Protein AF-A0A4S2FD49-F1 (afdb_monomer_lite)

Structure (mmCIF, N/CA/C/O backbone):
data_AF-A0A4S2FD49-F1
#
_entry.id   AF-A0A4S2FD49-F1
#
loop_
_atom_site.group_PDB
_atom_site.id
_atom_site.type_symbol
_atom_site.label_atom_id
_atom_site.label_alt_id
_atom_site.label_comp_id
_atom_site.label_asym_id
_atom_site.label_entity_id
_atom_site.label_seq_id
_atom_site.pdbx_PDB_ins_code
_atom_site.Cartn_x
_atom_site.Cartn_y
_atom_site.Cartn_z
_atom_site.occupancy
_atom_site.B_iso_or_equiv
_atom_site.auth_seq_id
_atom_site.auth_comp_id
_atom_site.auth_asym_id
_atom_site.auth_atom_id
_atom_site.pdbx_PDB_model_num
ATOM 1 N N . ASN A 1 1 ? 69.455 -29.981 0.722 1.00 39.72 1 ASN A N 1
ATOM 2 C CA . ASN A 1 1 ? 68.391 -29.057 1.172 1.00 39.72 1 ASN A CA 1
ATOM 3 C C . ASN A 1 1 ? 67.371 -28.864 0.065 1.00 39.72 1 ASN A C 1
ATOM 5 O O . ASN A 1 1 ? 67.581 -28.065 -0.841 1.00 39.72 1 ASN A O 1
ATOM 9 N N . GLN A 1 2 ? 66.331 -29.701 0.103 1.00 44.06 2 GLN A N 1
ATOM 10 C CA . GLN A 1 2 ? 65.172 -29.697 -0.789 1.00 44.06 2 GLN A CA 1
ATOM 11 C C . GLN A 1 2 ? 64.421 -28.364 -0.674 1.00 44.06 2 GLN A C 1
ATOM 13 O O . GLN A 1 2 ? 64.159 -27.889 0.426 1.00 44.06 2 GLN A O 1
ATOM 18 N N . ARG A 1 3 ? 64.076 -27.755 -1.811 1.00 47.28 3 ARG A N 1
ATOM 19 C CA . ARG A 1 3 ? 63.088 -26.674 -1.866 1.00 47.28 3 ARG A CA 1
ATOM 20 C C . ARG A 1 3 ? 61.707 -27.323 -1.845 1.00 47.28 3 ARG A C 1
ATOM 22 O O . ARG A 1 3 ? 61.196 -27.704 -2.895 1.00 47.28 3 ARG A O 1
ATOM 29 N N . GLU A 1 4 ? 61.135 -27.480 -0.660 1.00 47.88 4 GLU A N 1
ATOM 30 C CA . GLU A 1 4 ? 59.713 -27.783 -0.506 1.00 47.88 4 GLU A CA 1
ATOM 31 C C . GLU A 1 4 ? 58.909 -26.605 -1.075 1.00 47.88 4 GLU A C 1
ATOM 33 O O . GLU A 1 4 ? 58.871 -25.512 -0.511 1.00 47.88 4 GLU A O 1
ATOM 38 N N . LYS A 1 5 ? 58.307 -26.794 -2.253 1.00 42.88 5 LYS A N 1
ATOM 39 C CA . LYS A 1 5 ? 57.216 -25.935 -2.716 1.00 42.88 5 LYS A CA 1
ATOM 40 C C . LYS A 1 5 ? 55.972 -26.351 -1.940 1.00 42.88 5 LYS A C 1
ATOM 42 O O . LYS A 1 5 ? 55.292 -27.295 -2.328 1.00 42.88 5 LYS A O 1
ATOM 47 N N . SER A 1 6 ? 55.675 -25.643 -0.862 1.00 43.91 6 SER A N 1
ATOM 48 C CA . SER A 1 6 ? 54.397 -25.768 -0.168 1.00 43.91 6 SER A CA 1
ATOM 49 C C . SER A 1 6 ? 53.298 -25.177 -1.054 1.00 43.91 6 SER A C 1
ATOM 51 O O . SER A 1 6 ? 53.147 -23.961 -1.141 1.00 43.91 6 SER A O 1
ATOM 53 N N . THR A 1 7 ? 52.544 -26.018 -1.761 1.00 51.78 7 THR A N 1
ATOM 54 C CA . THR A 1 7 ? 51.290 -25.602 -2.401 1.00 51.78 7 THR A CA 1
ATOM 55 C C . THR A 1 7 ? 50.210 -25.556 -1.328 1.00 51.78 7 THR A C 1
ATOM 57 O O . THR A 1 7 ? 49.577 -26.567 -1.028 1.00 51.78 7 THR A O 1
ATOM 60 N N . SER A 1 8 ? 50.020 -24.392 -0.710 1.00 45.88 8 SER A N 1
ATOM 61 C CA . SER A 1 8 ? 48.873 -24.146 0.159 1.00 45.88 8 SER A CA 1
ATOM 62 C C . SER A 1 8 ? 47.606 -24.099 -0.700 1.00 45.88 8 SER A C 1
ATOM 64 O O . SER A 1 8 ? 47.342 -23.096 -1.364 1.00 45.88 8 SER A O 1
ATOM 66 N N . ILE A 1 9 ? 46.828 -25.180 -0.721 1.00 47.34 9 ILE A N 1
ATOM 67 C CA . ILE A 1 9 ? 45.452 -25.135 -1.221 1.00 47.34 9 ILE A CA 1
ATOM 68 C C . ILE A 1 9 ? 44.640 -24.398 -0.157 1.00 47.34 9 ILE A C 1
ATOM 70 O O . ILE A 1 9 ? 44.323 -24.948 0.895 1.00 47.34 9 ILE A O 1
ATOM 74 N N . SER A 1 10 ? 44.381 -23.117 -0.412 1.00 41.22 10 SER A N 1
ATOM 75 C CA . SER A 1 10 ? 43.443 -22.327 0.377 1.00 41.22 10 SER A CA 1
ATOM 76 C C . SER A 1 10 ? 42.030 -22.829 0.089 1.00 41.22 10 SER A C 1
ATOM 78 O O . SER A 1 10 ? 41.581 -22.806 -1.053 1.00 41.22 10 SER A O 1
ATOM 80 N N . THR A 1 11 ? 41.329 -23.286 1.122 1.00 50.34 11 THR A N 1
ATOM 81 C CA . THR A 1 11 ? 39.894 -23.610 1.087 1.00 50.34 11 THR A CA 1
ATOM 82 C C . THR A 1 11 ? 39.011 -22.376 1.275 1.00 50.34 11 THR A C 1
ATOM 84 O O . THR A 1 11 ? 37.796 -22.511 1.413 1.00 50.34 11 THR A O 1
ATOM 87 N N . GLN A 1 12 ? 39.583 -21.166 1.281 1.00 45.22 12 GLN A N 1
ATOM 88 C CA . GLN A 1 12 ? 38.773 -19.969 1.102 1.00 45.22 12 GLN A CA 1
ATOM 89 C C . GLN A 1 12 ? 38.274 -19.999 -0.340 1.00 45.22 12 GLN A C 1
ATOM 91 O O . GLN A 1 12 ? 39.044 -19.779 -1.270 1.00 45.22 12 GLN A O 1
ATOM 96 N N . MET A 1 13 ? 37.003 -20.377 -0.513 1.00 49.72 13 MET A N 1
ATOM 97 C CA . MET A 1 13 ? 36.302 -20.294 -1.788 1.00 49.72 13 MET A CA 1
ATOM 98 C C . MET A 1 13 ? 36.282 -18.831 -2.226 1.00 49.72 13 MET A C 1
ATOM 100 O O . MET A 1 13 ? 35.348 -18.093 -1.918 1.00 49.72 13 MET A O 1
ATOM 104 N N . ASP A 1 14 ? 37.328 -18.414 -2.936 1.00 52.47 14 ASP A N 1
ATOM 105 C CA . ASP A 1 14 ? 37.268 -17.242 -3.789 1.00 52.47 14 ASP A CA 1
ATOM 106 C C . ASP A 1 14 ? 36.048 -17.437 -4.682 1.00 52.47 14 ASP A C 1
ATOM 108 O O . ASP A 1 14 ? 35.930 -18.445 -5.385 1.00 52.47 14 ASP A O 1
ATOM 112 N N . SER A 1 15 ? 35.088 -16.517 -4.570 1.00 55.47 15 SER A N 1
ATOM 113 C CA . SER A 1 15 ? 33.853 -16.560 -5.341 1.00 55.47 15 SER A CA 1
ATOM 114 C C . SER A 1 15 ? 34.216 -16.786 -6.806 1.00 55.47 15 SER A C 1
ATOM 116 O O . SER A 1 15 ? 34.809 -15.906 -7.434 1.00 55.47 15 SER A O 1
ATOM 118 N N . LEU A 1 16 ? 33.864 -17.962 -7.348 1.00 60.50 16 LEU A N 1
ATOM 119 C CA . LEU A 1 16 ? 34.121 -18.338 -8.747 1.00 60.50 16 LEU A CA 1
ATOM 120 C C . LEU A 1 16 ? 33.587 -17.288 -9.737 1.00 60.50 16 LEU A C 1
ATOM 122 O O . LEU A 1 16 ? 34.007 -17.250 -10.891 1.00 60.50 16 LEU A O 1
ATOM 126 N N . ILE A 1 17 ? 32.703 -16.403 -9.271 1.00 61.66 17 ILE A N 1
ATOM 127 C CA . ILE A 1 17 ? 32.289 -15.189 -9.960 1.00 61.66 17 ILE A CA 1
ATOM 128 C C . ILE A 1 17 ? 32.637 -13.980 -9.072 1.00 61.66 17 ILE A C 1
ATOM 130 O O . ILE A 1 17 ? 31.950 -13.722 -8.078 1.00 61.66 17 ILE A O 1
ATOM 134 N N . PRO A 1 18 ? 33.687 -13.206 -9.393 1.00 64.94 18 PRO A N 1
ATOM 135 C CA . PRO A 1 18 ? 33.986 -11.972 -8.678 1.00 64.94 18 PRO A CA 1
ATOM 136 C C . PRO A 1 18 ? 32.877 -10.940 -8.909 1.00 64.94 18 PRO A C 1
ATOM 138 O O . PRO A 1 18 ? 32.439 -10.748 -10.046 1.00 64.94 18 PRO A O 1
ATOM 141 N N . ALA A 1 19 ? 32.495 -10.185 -7.875 1.00 62.25 19 ALA A N 1
ATOM 142 C CA . ALA A 1 19 ? 31.542 -9.074 -8.008 1.00 62.25 19 ALA A CA 1
ATOM 143 C C . ALA A 1 19 ? 31.966 -8.058 -9.092 1.00 62.25 19 ALA A C 1
ATOM 145 O O . ALA A 1 19 ? 31.129 -7.496 -9.795 1.00 62.25 19 ALA A O 1
ATOM 146 N N . SER A 1 20 ? 33.277 -7.897 -9.308 1.00 62.12 20 SER A N 1
ATOM 147 C CA . SER A 1 20 ? 33.844 -7.054 -10.368 1.00 62.12 20 SER A CA 1
ATOM 148 C C . SER A 1 20 ? 33.538 -7.534 -11.792 1.00 62.12 20 SER A C 1
ATOM 150 O O . SER A 1 20 ? 33.609 -6.737 -12.723 1.00 62.12 20 SER A O 1
ATOM 152 N N . LYS A 1 21 ? 33.201 -8.815 -11.993 1.00 62.12 21 LYS A N 1
ATOM 153 C CA . LYS A 1 21 ? 32.755 -9.346 -13.293 1.00 62.12 21 LYS A CA 1
ATOM 154 C C . LYS A 1 21 ? 31.255 -9.180 -13.483 1.00 62.12 21 LYS A C 1
ATOM 156 O O . LYS A 1 21 ? 30.834 -8.905 -14.598 1.00 62.12 21 LYS A O 1
ATOM 161 N N . ILE A 1 22 ? 30.487 -9.246 -12.395 1.00 61.59 22 ILE A N 1
ATOM 162 C CA . ILE A 1 22 ? 29.042 -8.977 -12.382 1.00 61.59 22 ILE A CA 1
ATOM 163 C C . ILE A 1 22 ? 28.767 -7.495 -12.683 1.00 61.59 22 ILE A C 1
ATOM 165 O O . ILE A 1 22 ? 27.878 -7.180 -13.464 1.00 61.59 22 ILE A O 1
ATOM 169 N N . SER A 1 23 ? 29.580 -6.584 -12.140 1.00 62.28 23 SER A N 1
ATOM 170 C CA . SER A 1 23 ? 29.413 -5.132 -12.318 1.00 62.28 23 SER A CA 1
ATOM 171 C C . SER A 1 23 ? 29.614 -4.625 -13.754 1.00 62.28 23 SER A C 1
ATOM 173 O O . SER A 1 23 ? 29.219 -3.499 -14.044 1.00 62.28 23 SER A O 1
ATOM 175 N N . ASN A 1 24 ? 30.239 -5.412 -14.634 1.00 64.12 24 ASN A N 1
ATOM 176 C CA . ASN A 1 24 ? 30.470 -5.049 -16.038 1.00 64.12 24 ASN A CA 1
ATOM 177 C C . ASN A 1 24 ? 29.417 -5.644 -16.990 1.00 64.12 24 ASN A C 1
ATOM 179 O O . ASN A 1 24 ? 29.551 -5.506 -18.205 1.00 64.12 24 ASN A O 1
ATOM 183 N N . LEU A 1 25 ? 28.412 -6.350 -16.466 1.00 66.69 25 LEU A N 1
ATOM 184 C CA . LEU A 1 25 ? 27.377 -6.975 -17.279 1.00 66.69 25 LEU A CA 1
ATOM 185 C C . LEU A 1 25 ? 26.311 -5.958 -17.699 1.00 66.69 25 LEU A C 1
ATOM 187 O O . LEU A 1 25 ? 25.909 -5.090 -16.925 1.00 66.69 25 LEU A O 1
ATOM 191 N N . THR A 1 26 ? 25.837 -6.086 -18.935 1.00 61.97 26 THR A N 1
ATOM 192 C CA . THR A 1 26 ? 24.727 -5.288 -19.460 1.00 61.97 26 THR A CA 1
ATOM 193 C C . THR A 1 26 ? 23.409 -5.677 -18.788 1.00 61.97 26 THR A C 1
ATOM 195 O O . THR A 1 26 ? 23.227 -6.808 -18.330 1.00 61.97 26 THR A O 1
ATOM 198 N N . GLN A 1 27 ? 22.466 -4.731 -18.718 1.00 57.81 27 GLN A N 1
ATOM 199 C CA . GLN A 1 27 ? 21.118 -5.007 -18.222 1.00 57.81 27 GLN A CA 1
ATOM 200 C C . GLN A 1 27 ? 20.504 -6.167 -19.014 1.00 57.81 27 GLN A C 1
ATOM 202 O O . GLN A 1 27 ? 20.519 -6.154 -20.241 1.00 57.81 27 GLN A O 1
ATOM 207 N N . GLY A 1 28 ? 19.974 -7.160 -18.300 1.00 65.44 28 GLY A N 1
ATOM 208 C CA . GLY A 1 28 ? 19.446 -8.388 -18.892 1.00 65.44 28 GLY A CA 1
ATOM 209 C C . GLY A 1 28 ? 20.385 -9.585 -18.759 1.00 65.44 28 GLY A C 1
ATOM 210 O O . GLY A 1 28 ? 19.928 -10.704 -18.899 1.00 65.44 28 GLY A O 1
ATOM 211 N N . MET A 1 29 ? 21.657 -9.423 -18.408 1.00 70.06 29 MET A N 1
ATOM 212 C CA . MET A 1 29 ? 22.541 -10.577 -18.207 1.00 70.06 29 MET A CA 1
ATOM 213 C C . MET A 1 29 ? 22.318 -11.229 -16.835 1.00 70.06 29 MET A C 1
ATOM 215 O O . MET A 1 29 ? 22.400 -10.568 -15.799 1.00 70.06 29 MET A O 1
ATOM 219 N N . PHE A 1 30 ? 22.079 -12.540 -16.822 1.00 70.75 30 PHE A N 1
ATOM 220 C CA . PHE A 1 30 ? 21.939 -13.361 -15.624 1.00 70.75 30 PHE A CA 1
ATOM 221 C C . PHE A 1 30 ? 23.133 -14.307 -15.489 1.00 70.75 30 PHE A C 1
ATOM 223 O O . PHE A 1 30 ? 23.517 -15.007 -16.430 1.00 70.75 30 PHE A O 1
ATOM 230 N N . VAL A 1 31 ? 23.722 -14.324 -14.295 1.00 70.56 31 VAL A N 1
ATOM 231 C CA . VAL A 1 31 ? 24.817 -15.225 -13.938 1.00 70.56 31 VAL A CA 1
ATOM 232 C C . VAL A 1 31 ? 24.506 -15.919 -12.624 1.00 70.56 31 VAL A C 1
ATOM 234 O O . VAL A 1 31 ? 24.065 -15.285 -11.668 1.00 70.56 31 VAL A O 1
ATOM 237 N N . GLY A 1 32 ? 24.733 -17.227 -12.567 1.00 70.56 32 GLY A N 1
ATOM 238 C CA . GLY A 1 32 ? 24.427 -18.021 -11.383 1.00 70.56 32 GLY A CA 1
ATOM 239 C C . GLY A 1 32 ? 25.197 -19.330 -11.358 1.00 70.56 32 GLY A C 1
ATOM 240 O O . GLY A 1 32 ? 25.667 -19.799 -12.395 1.00 70.56 32 GLY A O 1
ATOM 241 N N . ALA A 1 33 ? 25.324 -19.904 -10.164 1.00 74.25 33 ALA A N 1
ATOM 242 C CA . ALA A 1 33 ? 25.894 -21.227 -9.964 1.00 74.25 33 ALA A CA 1
ATOM 243 C C . ALA A 1 33 ? 24.844 -22.167 -9.360 1.00 74.25 33 ALA A C 1
ATOM 245 O O . ALA A 1 33 ? 24.141 -21.775 -8.428 1.00 74.25 33 ALA A O 1
ATOM 246 N N . VAL A 1 34 ? 24.735 -23.390 -9.879 1.00 67.62 34 VAL A N 1
ATOM 247 C CA . VAL A 1 34 ? 23.779 -24.403 -9.402 1.00 67.62 34 VAL A CA 1
ATOM 248 C C . VAL A 1 34 ? 24.543 -25.590 -8.815 1.00 67.62 34 VAL A C 1
ATOM 250 O O . VAL A 1 34 ? 25.553 -26.029 -9.368 1.00 67.62 34 VAL A O 1
ATOM 253 N N . ALA A 1 35 ? 24.073 -26.091 -7.672 1.00 71.12 35 ALA A N 1
ATOM 254 C CA . ALA A 1 35 ? 24.578 -27.318 -7.065 1.00 71.12 35 ALA A CA 1
ATOM 255 C C . ALA A 1 35 ? 23.875 -28.534 -7.683 1.00 71.12 35 ALA A C 1
ATOM 257 O O . ALA A 1 35 ? 22.672 -28.495 -7.929 1.00 71.12 35 ALA A O 1
ATOM 258 N N . ASP A 1 36 ? 24.634 -29.594 -7.943 1.00 71.94 36 ASP A N 1
ATOM 259 C CA . ASP A 1 36 ? 24.134 -30.851 -8.490 1.00 71.94 36 ASP A CA 1
ATOM 260 C C . ASP A 1 36 ? 23.887 -31.891 -7.387 1.00 71.94 36 ASP A C 1
ATOM 262 O O . ASP A 1 36 ? 24.332 -31.738 -6.246 1.00 71.94 36 ASP A O 1
ATOM 266 N N . ASN A 1 37 ? 23.164 -32.955 -7.738 1.00 75.69 37 ASN A N 1
ATOM 267 C CA . ASN A 1 37 ? 22.918 -34.095 -6.858 1.00 75.69 37 ASN A CA 1
ATOM 268 C C . ASN A 1 37 ? 23.953 -35.201 -7.126 1.00 75.69 37 ASN A C 1
ATOM 270 O O . ASN A 1 37 ? 24.559 -35.254 -8.196 1.00 75.69 37 ASN A O 1
ATOM 274 N N . PHE A 1 38 ? 24.158 -36.114 -6.168 1.00 69.38 38 PHE A N 1
ATOM 275 C CA . PHE A 1 38 ? 25.156 -37.190 -6.296 1.00 69.38 38 PHE A CA 1
ATOM 276 C C . PHE A 1 38 ? 24.927 -38.099 -7.513 1.00 69.38 38 PHE A C 1
ATOM 278 O O . PHE A 1 38 ? 25.905 -38.520 -8.134 1.00 69.38 38 PHE A O 1
ATOM 285 N N . ASP A 1 39 ? 23.663 -38.349 -7.856 1.00 75.50 39 ASP A N 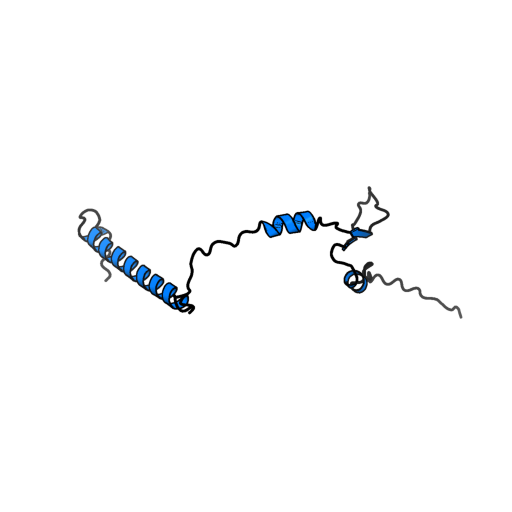1
ATOM 286 C CA . ASP A 1 39 ? 23.260 -39.239 -8.950 1.00 75.50 39 ASP A CA 1
ATOM 287 C C . ASP A 1 39 ? 23.179 -38.526 -10.312 1.00 75.50 39 ASP A C 1
ATOM 289 O O . ASP A 1 39 ? 23.227 -39.170 -11.357 1.00 75.50 39 ASP A O 1
ATOM 293 N N . GLU A 1 40 ? 23.113 -37.192 -10.316 1.00 71.69 40 GLU A N 1
ATOM 294 C CA . GLU A 1 40 ? 22.947 -36.369 -11.518 1.00 71.69 40 GLU A CA 1
ATOM 295 C C . GLU A 1 40 ? 23.956 -35.222 -11.504 1.00 71.69 40 GLU A C 1
ATOM 297 O O . GLU A 1 40 ? 23.644 -34.094 -11.122 1.00 71.69 40 GLU A O 1
ATOM 302 N N . ARG A 1 41 ? 25.197 -35.521 -11.904 1.00 67.75 41 ARG A N 1
ATOM 303 C CA . ARG A 1 41 ? 26.266 -34.519 -11.968 1.00 67.75 41 ARG A CA 1
ATOM 304 C C . ARG A 1 41 ? 26.104 -33.607 -13.176 1.00 67.75 41 ARG A C 1
ATOM 306 O O . ARG A 1 41 ? 26.003 -34.076 -14.307 1.00 67.75 41 ARG A O 1
ATOM 313 N N . ILE A 1 42 ? 26.169 -32.300 -12.933 1.00 74.81 42 ILE A N 1
ATOM 314 C CA . ILE A 1 42 ? 26.129 -31.276 -13.981 1.00 74.81 42 ILE A CA 1
ATOM 315 C C . ILE A 1 42 ? 27.555 -30.775 -14.212 1.00 74.81 42 ILE A C 1
ATOM 317 O O . ILE A 1 42 ? 28.173 -30.201 -13.314 1.00 74.81 42 ILE A O 1
ATOM 321 N N . GLU A 1 43 ? 28.079 -30.970 -15.425 1.00 67.31 43 GLU A N 1
ATOM 322 C CA . GLU A 1 43 ? 29.441 -30.545 -15.785 1.00 67.31 43 GLU A CA 1
ATOM 323 C C . GLU A 1 43 ? 29.597 -29.016 -15.778 1.00 67.31 43 GLU A C 1
ATOM 325 O O . GLU A 1 43 ? 30.604 -28.488 -15.306 1.00 67.31 43 GLU A O 1
ATOM 330 N N . GLN A 1 44 ? 28.585 -28.287 -16.256 1.00 68.12 44 GLN A N 1
ATOM 331 C CA . GLN A 1 44 ? 28.572 -26.825 -16.282 1.00 68.12 44 GLN A CA 1
ATOM 332 C C . GLN A 1 44 ? 27.702 -26.271 -15.155 1.00 68.12 44 GLN A C 1
ATOM 334 O O . GLN A 1 44 ? 26.512 -26.025 -15.320 1.00 68.12 44 GLN A O 1
ATOM 339 N N . LYS A 1 45 ? 28.317 -26.055 -13.988 1.00 69.19 45 LYS A N 1
ATOM 340 C CA . LYS A 1 45 ? 27.627 -25.498 -12.812 1.00 69.19 45 LYS A CA 1
ATOM 341 C C . LYS A 1 45 ? 27.388 -23.995 -12.886 1.00 69.19 45 LYS A C 1
ATOM 343 O O .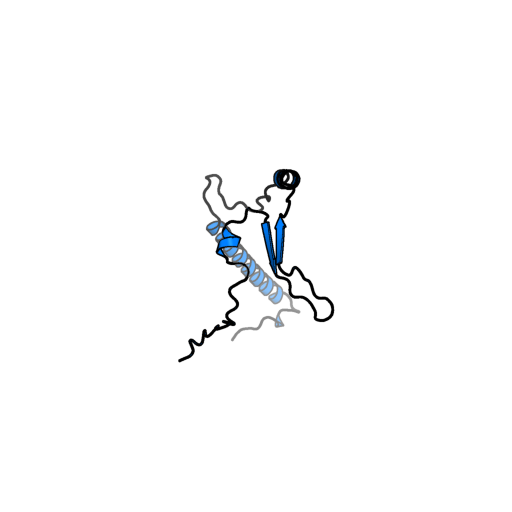 LYS A 1 45 ? 26.662 -23.478 -12.048 1.00 69.19 45 LYS A O 1
ATOM 348 N N . ILE A 1 46 ? 28.013 -23.299 -13.836 1.00 70.62 46 ILE A N 1
ATOM 349 C CA . ILE A 1 46 ? 27.940 -21.843 -13.993 1.00 70.62 46 ILE A CA 1
ATOM 350 C C . ILE A 1 46 ? 27.156 -21.522 -15.261 1.00 70.62 46 ILE A C 1
ATOM 352 O O . ILE A 1 46 ? 27.515 -21.985 -16.342 1.00 70.62 46 ILE A O 1
ATOM 356 N N . PHE A 1 47 ? 26.136 -20.679 -15.127 1.00 71.06 47 PHE A N 1
ATOM 357 C CA . PHE A 1 47 ? 25.339 -20.185 -16.245 1.00 71.06 47 PH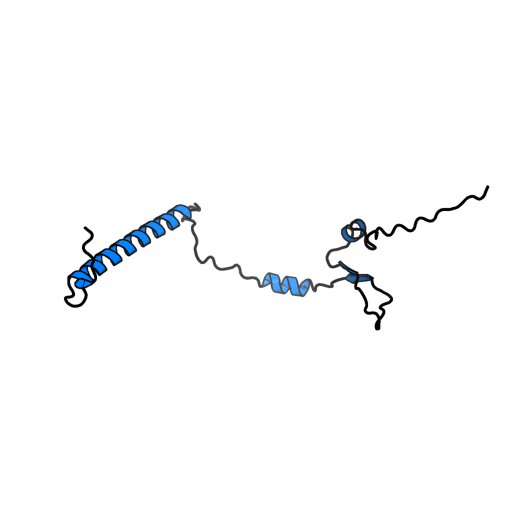E A CA 1
ATOM 358 C C . PHE A 1 47 ? 25.645 -18.713 -16.507 1.00 71.06 47 PHE A C 1
ATOM 360 O O . PHE A 1 47 ? 25.794 -17.921 -15.576 1.00 71.06 47 PHE A O 1
ATOM 367 N N . HIS A 1 48 ? 25.726 -18.367 -17.788 1.00 74.06 48 HIS A N 1
ATOM 368 C CA . HIS A 1 48 ? 25.833 -17.006 -18.297 1.00 74.06 48 HIS A CA 1
ATOM 369 C C . HIS A 1 48 ? 24.815 -16.868 -19.423 1.00 74.06 48 HIS A C 1
ATOM 371 O O . HIS A 1 48 ? 25.017 -17.411 -20.510 1.00 74.06 48 HIS A O 1
ATOM 377 N N . CYS A 1 49 ? 23.694 -16.213 -19.145 1.00 65.75 49 CYS A N 1
ATOM 378 C CA . CYS A 1 49 ? 22.613 -16.062 -20.108 1.00 65.75 49 CYS A CA 1
ATOM 379 C C . CYS A 1 49 ? 22.152 -14.611 -20.218 1.00 65.75 49 CYS A C 1
ATOM 381 O O . CYS A 1 49 ? 22.284 -13.819 -19.288 1.00 65.75 49 CYS A O 1
ATOM 383 N N . GLU A 1 50 ? 21.612 -14.277 -21.383 1.00 72.62 50 GLU A N 1
ATOM 384 C CA . GLU A 1 50 ? 20.974 -12.998 -21.656 1.00 72.62 50 GLU A CA 1
ATOM 385 C C . GLU A 1 50 ? 19.455 -13.171 -21.554 1.00 72.62 50 GLU A C 1
ATOM 387 O O . GLU A 1 50 ? 18.846 -13.995 -22.239 1.00 72.62 50 GLU A O 1
ATOM 392 N N . ILE A 1 51 ? 18.835 -12.394 -20.678 1.00 74.06 51 ILE A N 1
ATOM 393 C CA . ILE A 1 51 ? 17.392 -12.236 -20.578 1.00 74.06 51 ILE A CA 1
ATOM 394 C C . ILE A 1 51 ? 16.975 -11.296 -21.706 1.00 74.06 51 ILE A C 1
ATOM 396 O O . ILE A 1 51 ? 17.067 -10.072 -21.597 1.00 74.06 51 ILE A O 1
ATOM 400 N N . VAL A 1 52 ? 16.483 -11.886 -22.792 1.00 72.19 52 VAL A N 1
ATOM 401 C CA . VAL A 1 52 ? 15.898 -11.141 -23.906 1.00 72.19 52 VAL A CA 1
ATOM 402 C C . VAL A 1 52 ? 14.507 -10.662 -23.494 1.00 72.19 52 VAL A C 1
ATOM 404 O O . VAL A 1 52 ? 13.520 -11.394 -23.573 1.00 72.19 52 VAL A O 1
ATOM 407 N N . VAL A 1 53 ? 14.426 -9.420 -23.022 1.00 68.69 53 VAL A N 1
ATOM 408 C CA . VAL A 1 53 ? 13.147 -8.750 -22.769 1.00 68.69 53 VAL A CA 1
ATOM 409 C C . VAL A 1 53 ? 12.656 -8.132 -24.077 1.00 68.69 53 VAL A C 1
ATOM 411 O O . VAL A 1 53 ? 13.346 -7.315 -24.685 1.00 68.69 53 VAL A O 1
ATOM 414 N N . ASP A 1 54 ? 11.449 -8.500 -24.517 1.00 77.81 54 ASP A N 1
ATOM 415 C CA . ASP A 1 54 ? 10.796 -7.853 -25.661 1.00 77.81 54 ASP A CA 1
ATOM 416 C C . ASP A 1 54 ? 10.416 -6.412 -25.288 1.00 77.81 54 ASP A C 1
ATOM 418 O O . ASP A 1 54 ? 9.339 -6.129 -24.752 1.00 77.81 54 ASP A O 1
ATOM 422 N N . ASN A 1 55 ? 11.333 -5.491 -25.578 1.00 76.31 55 ASN A N 1
ATOM 423 C CA . ASN A 1 55 ? 11.165 -4.067 -25.318 1.00 76.31 55 ASN A CA 1
ATOM 424 C C . ASN A 1 55 ? 9.937 -3.483 -26.031 1.00 76.31 55 ASN A C 1
ATOM 426 O O . ASN A 1 55 ? 9.321 -2.558 -25.509 1.00 76.31 55 ASN A O 1
ATOM 430 N N . GLU A 1 56 ? 9.537 -4.012 -27.190 1.00 81.31 56 GLU A N 1
ATOM 431 C CA . GLU A 1 56 ? 8.357 -3.532 -27.917 1.00 81.31 56 GLU A CA 1
ATOM 432 C C . GLU A 1 56 ? 7.057 -3.987 -27.249 1.00 81.31 56 GLU A C 1
ATOM 434 O O . GLU A 1 56 ? 6.056 -3.264 -27.263 1.00 81.31 56 GLU A O 1
ATOM 439 N N . LYS A 1 57 ? 7.050 -5.172 -26.632 1.00 81.00 57 LYS A N 1
ATOM 440 C CA . LYS A 1 57 ? 5.940 -5.626 -25.787 1.00 81.00 57 LYS A CA 1
ATOM 441 C C . LYS A 1 57 ? 5.848 -4.800 -24.503 1.00 81.00 57 LYS A C 1
ATOM 443 O O . LYS A 1 57 ? 4.762 -4.314 -24.193 1.00 81.00 57 LYS A O 1
ATOM 448 N N . VAL A 1 58 ? 6.971 -4.559 -23.822 1.00 79.19 58 VAL A N 1
ATOM 449 C CA . VAL A 1 58 ? 7.013 -3.759 -22.582 1.00 79.19 58 VAL A CA 1
ATOM 450 C C . VAL A 1 58 ? 6.610 -2.305 -22.835 1.00 79.19 58 VAL A C 1
ATOM 452 O O . VAL A 1 58 ? 5.825 -1.745 -22.073 1.00 79.19 58 VAL A O 1
ATOM 455 N N . LYS A 1 59 ? 7.062 -1.688 -23.935 1.00 83.31 59 LYS A N 1
ATOM 456 C CA . LYS A 1 59 ? 6.620 -0.340 -24.333 1.00 83.31 59 LYS A CA 1
ATOM 457 C C . LYS A 1 59 ? 5.119 -0.283 -24.605 1.00 83.31 59 LYS A C 1
ATOM 459 O O . LYS A 1 59 ? 4.463 0.647 -24.148 1.00 83.31 59 LYS A O 1
ATOM 464 N N . ARG A 1 60 ? 4.563 -1.266 -25.328 1.00 84.75 60 ARG A N 1
ATOM 465 C CA . ARG A 1 60 ? 3.115 -1.348 -25.594 1.00 84.75 60 ARG A CA 1
ATOM 466 C C . ARG A 1 60 ? 2.298 -1.528 -24.317 1.00 84.75 60 ARG A C 1
ATOM 468 O O . ARG A 1 60 ? 1.212 -0.967 -24.224 1.00 84.75 60 ARG A O 1
ATOM 475 N N . GLU A 1 61 ? 2.804 -2.296 -23.359 1.00 84.19 61 GLU A N 1
ATOM 476 C CA . GLU A 1 61 ? 2.190 -2.476 -22.042 1.00 84.19 61 GLU A CA 1
ATOM 477 C C . GLU A 1 61 ? 2.241 -1.179 -21.224 1.00 84.19 61 GLU A C 1
ATOM 479 O O . GLU A 1 61 ? 1.206 -0.686 -20.784 1.00 84.19 61 GLU A O 1
ATOM 484 N N . THR A 1 62 ? 3.420 -0.561 -21.136 1.00 81.81 62 THR A N 1
ATOM 485 C CA . THR A 1 62 ? 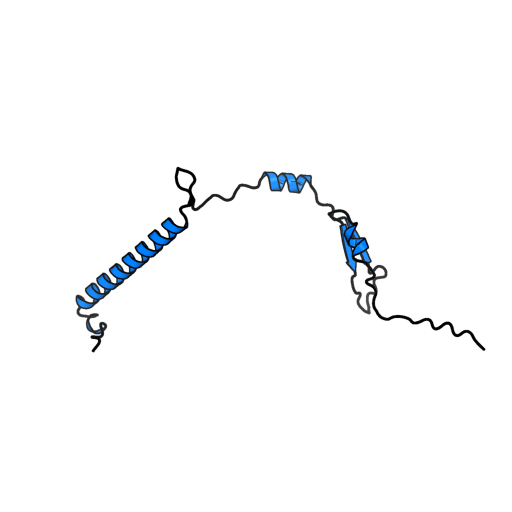3.648 0.676 -20.374 1.00 81.81 62 THR A CA 1
ATOM 486 C C . THR A 1 62 ? 2.864 1.855 -20.954 1.00 81.81 62 THR A C 1
ATOM 488 O O . THR A 1 62 ? 2.321 2.668 -20.213 1.00 81.81 62 THR A O 1
ATOM 491 N N . ALA A 1 63 ? 2.726 1.936 -22.282 1.00 84.44 63 ALA A N 1
ATOM 492 C CA . ALA A 1 63 ? 1.918 2.956 -22.952 1.00 84.44 63 ALA A CA 1
ATOM 493 C C . ALA A 1 63 ? 0.414 2.840 -22.643 1.00 84.44 63 ALA A C 1
ATOM 495 O O . ALA A 1 63 ? -0.325 3.805 -22.821 1.00 84.44 63 ALA A O 1
ATOM 496 N N . ARG A 1 64 ? -0.047 1.666 -22.193 1.00 85.75 64 ARG A N 1
ATOM 497 C CA . ARG A 1 64 ? -1.434 1.429 -21.768 1.00 85.75 64 ARG A CA 1
ATOM 498 C C . ARG A 1 64 ? -1.647 1.673 -20.277 1.00 85.75 64 ARG A C 1
ATOM 500 O O . ARG A 1 64 ? -2.771 1.509 -19.809 1.00 85.75 64 ARG A O 1
ATOM 507 N N . TYR A 1 65 ? -0.611 2.044 -19.525 1.00 84.25 65 TYR A N 1
ATOM 508 C CA . TYR A 1 65 ? -0.775 2.371 -18.117 1.00 84.25 65 TYR A CA 1
ATOM 509 C C . TYR A 1 65 ? -1.624 3.626 -17.966 1.00 84.25 65 TYR A C 1
ATOM 511 O O . TYR A 1 65 ? -1.283 4.712 -18.436 1.00 84.25 65 TYR A O 1
ATOM 519 N N . VAL A 1 66 ? -2.750 3.458 -17.285 1.00 83.38 66 VAL A N 1
ATOM 520 C CA . VAL A 1 66 ? -3.619 4.557 -16.888 1.00 83.38 66 VAL A CA 1
ATOM 521 C C . VAL A 1 66 ? -3.153 5.019 -15.515 1.00 83.38 66 VAL A C 1
ATOM 523 O O . VAL A 1 66 ? -2.885 4.198 -14.636 1.00 83.38 66 VAL A O 1
ATOM 526 N N . LYS A 1 67 ? -3.031 6.336 -15.329 1.00 78.50 67 LYS A N 1
ATOM 527 C CA . LYS A 1 67 ? -2.761 6.891 -14.001 1.00 78.50 67 LYS A CA 1
ATOM 528 C C . LYS A 1 67 ? -3.866 6.439 -13.050 1.00 78.50 67 LYS A C 1
ATOM 530 O O . LYS A 1 67 ? -5.042 6.486 -13.412 1.00 78.50 67 LYS A O 1
ATOM 535 N N . LEU A 1 68 ? -3.478 6.017 -11.849 1.00 76.94 68 LEU A N 1
ATOM 536 C CA . LEU A 1 68 ? -4.441 5.731 -10.792 1.00 76.94 68 LEU A CA 1
ATOM 537 C C . LEU A 1 68 ? -5.334 6.966 -10.602 1.00 76.94 68 LEU A C 1
ATOM 539 O O . LEU A 1 68 ? -4.803 8.081 -10.545 1.00 76.94 68 LEU A O 1
ATOM 543 N N . PRO A 1 69 ? -6.666 6.792 -10.548 1.00 77.81 69 PRO A N 1
ATOM 544 C CA . PRO A 1 69 ? -7.550 7.906 -10.261 1.00 77.81 69 PRO A CA 1
ATOM 545 C C . PRO A 1 69 ? -7.195 8.469 -8.884 1.00 77.81 69 PRO A C 1
ATOM 547 O O . PRO A 1 69 ? -6.979 7.716 -7.932 1.00 77.81 69 PRO A O 1
ATOM 550 N N . GLN A 1 70 ? -7.129 9.793 -8.775 1.00 70.00 70 GLN A N 1
ATOM 551 C CA . GLN A 1 70 ? -7.043 10.447 -7.476 1.00 70.00 70 GLN A CA 1
ATOM 552 C C . GLN A 1 70 ? -8.410 10.310 -6.802 1.00 70.00 70 GLN A C 1
ATOM 554 O O . GLN A 1 70 ? -9.386 10.909 -7.240 1.00 70.00 70 GLN A O 1
ATOM 559 N N . ILE A 1 71 ? -8.491 9.441 -5.792 1.00 70.69 71 ILE A N 1
ATOM 560 C CA . ILE A 1 71 ? -9.734 9.163 -5.053 1.00 70.69 71 ILE A CA 1
ATOM 561 C C . ILE A 1 71 ? -10.051 10.321 -4.100 1.00 70.69 71 ILE A C 1
ATOM 563 O O . ILE A 1 71 ? -11.216 10.628 -3.866 1.00 70.69 71 ILE A O 1
ATOM 567 N N . ILE A 1 72 ? -9.011 10.953 -3.555 1.00 68.56 72 ILE A N 1
ATOM 568 C CA . ILE A 1 72 ? -9.110 12.064 -2.614 1.00 68.56 72 ILE A CA 1
ATOM 569 C C . ILE A 1 72 ? -8.003 13.049 -2.980 1.00 68.56 72 ILE A C 1
ATOM 571 O O . ILE A 1 72 ? -6.833 12.665 -3.037 1.00 68.56 72 ILE A O 1
ATOM 575 N N . ASP A 1 73 ? -8.392 14.282 -3.284 1.00 75.25 73 ASP A N 1
ATOM 576 C CA . ASP A 1 73 ? -7.475 15.395 -3.499 1.00 75.25 73 ASP A CA 1
ATOM 577 C C . ASP A 1 73 ? -7.546 16.295 -2.265 1.00 75.25 73 ASP A C 1
ATOM 579 O O . ASP A 1 73 ? -8.605 16.835 -1.961 1.00 75.25 73 ASP A O 1
ATOM 583 N N . PHE A 1 74 ? -6.434 16.397 -1.541 1.00 75.81 74 PHE A N 1
ATOM 584 C CA . PHE A 1 74 ? -6.303 17.246 -0.353 1.00 75.81 74 PHE A CA 1
ATOM 585 C C . PHE A 1 74 ? -5.822 18.660 -0.708 1.00 75.81 74 PHE A C 1
ATOM 587 O O . PHE A 1 74 ? -5.466 19.447 0.171 1.00 75.81 74 PHE A O 1
ATOM 594 N N . THR A 1 75 ? -5.752 18.967 -2.003 1.00 77.88 75 THR A N 1
ATOM 595 C CA . THR A 1 75 ? -5.309 20.257 -2.514 1.00 77.88 75 THR A CA 1
ATOM 596 C C . THR A 1 75 ? -6.502 21.200 -2.647 1.00 77.88 75 THR A C 1
ATOM 598 O O . THR A 1 75 ? -7.507 20.866 -3.275 1.00 77.88 75 THR A O 1
ATOM 601 N N . ASP A 1 76 ? -6.394 22.407 -2.091 1.00 74.44 76 ASP A N 1
ATOM 602 C CA . ASP A 1 76 ? -7.405 23.452 -2.298 1.00 74.44 76 ASP A CA 1
ATOM 603 C C . ASP A 1 76 ? -7.320 24.049 -3.717 1.00 74.44 76 ASP A C 1
ATOM 605 O O . ASP A 1 76 ? -6.346 23.847 -4.446 1.00 74.44 76 ASP A O 1
ATOM 609 N N . LYS A 1 77 ? -8.307 24.868 -4.096 1.00 73.38 77 LYS A N 1
ATOM 610 C CA . LYS A 1 77 ? -8.400 25.563 -5.397 1.00 73.38 77 LYS A CA 1
ATOM 611 C C . LYS A 1 77 ? -7.162 26.397 -5.748 1.00 73.38 77 LYS A C 1
ATOM 613 O O . LYS A 1 77 ? -6.901 26.620 -6.927 1.00 73.38 77 LYS A O 1
ATOM 618 N N . ASP A 1 78 ? -6.410 26.821 -4.735 1.00 76.06 78 ASP A N 1
ATOM 619 C CA . ASP A 1 78 ? -5.188 27.618 -4.861 1.00 76.06 78 ASP A CA 1
ATOM 620 C C . ASP A 1 78 ? -3.895 26.773 -4.862 1.00 76.06 78 ASP A C 1
ATOM 622 O O . ASP A 1 78 ? -2.798 27.327 -4.870 1.00 76.06 78 ASP A O 1
ATOM 626 N N . GLY A 1 79 ? -3.992 25.437 -4.865 1.00 76.94 79 GLY A N 1
ATOM 627 C CA . GLY A 1 79 ? -2.831 24.540 -4.945 1.00 76.94 79 GLY A CA 1
ATOM 628 C C . GLY A 1 79 ? -2.142 24.244 -3.607 1.00 76.94 79 GLY A C 1
ATOM 629 O O . GLY A 1 79 ? -1.061 23.659 -3.597 1.00 76.94 79 GLY A O 1
ATOM 630 N N . ASN A 1 80 ? -2.738 24.653 -2.484 1.00 78.31 80 ASN A N 1
ATOM 631 C CA . ASN A 1 80 ? -2.183 24.438 -1.147 1.00 78.31 80 ASN A CA 1
ATOM 632 C C . ASN A 1 80 ? -2.639 23.092 -0.568 1.00 78.31 80 ASN A C 1
ATOM 634 O O . ASN A 1 80 ? -3.820 22.756 -0.657 1.00 78.31 80 ASN A O 1
ATOM 638 N N . ASP A 1 81 ? -1.715 22.357 0.055 1.00 79.62 81 ASP A N 1
ATOM 639 C CA . ASP A 1 81 ? -1.996 21.094 0.746 1.00 79.62 81 ASP A CA 1
ATOM 640 C C . ASP A 1 81 ? -2.748 21.356 2.062 1.00 79.62 81 ASP A C 1
ATOM 642 O O . ASP A 1 81 ? -2.203 21.950 2.995 1.00 79.62 81 ASP A O 1
ATOM 646 N N . ARG A 1 82 ? -4.009 20.920 2.129 1.00 80.69 82 ARG A N 1
ATOM 647 C CA . ARG A 1 82 ? -4.885 21.029 3.307 1.00 80.69 82 ARG A CA 1
ATOM 648 C C . ARG A 1 82 ? -5.113 19.687 3.994 1.00 80.69 82 ARG A C 1
ATOM 650 O O . ARG A 1 82 ? -5.993 19.580 4.848 1.00 80.69 82 ARG A O 1
ATOM 657 N N . MET A 1 83 ? -4.293 18.676 3.696 1.00 81.75 83 MET A N 1
ATOM 658 C CA . MET A 1 83 ? -4.436 17.320 4.234 1.00 81.75 83 MET A CA 1
ATOM 659 C C . MET A 1 83 ? -4.587 17.300 5.760 1.00 81.75 83 MET A C 1
ATOM 661 O O . MET A 1 83 ? -5.463 16.619 6.288 1.00 81.75 83 MET A O 1
ATOM 665 N N . GLN A 1 84 ? -3.766 18.059 6.491 1.00 82.62 84 GLN A N 1
ATOM 666 C CA . GLN A 1 84 ? -3.836 18.079 7.957 1.00 82.62 84 GLN A CA 1
ATOM 667 C C . GLN A 1 84 ? -5.142 18.684 8.480 1.00 82.62 84 GLN A C 1
ATOM 669 O O . GLN A 1 84 ? -5.721 18.158 9.430 1.00 82.62 84 GLN A O 1
ATOM 674 N N . GLU A 1 85 ? -5.620 19.761 7.858 1.00 85.06 85 GLU A N 1
ATOM 675 C CA . GLU A 1 85 ? -6.849 20.441 8.269 1.00 85.06 85 GLU A CA 1
ATOM 676 C C . GLU A 1 85 ? -8.075 19.558 8.022 1.00 85.06 85 GLU A C 1
ATOM 678 O O . GLU A 1 85 ? -8.923 19.422 8.903 1.00 85.06 85 GLU A O 1
ATOM 683 N N . GLU A 1 86 ? -8.147 18.904 6.860 1.00 85.62 86 GLU A N 1
ATOM 684 C CA . GLU A 1 86 ? -9.258 18.010 6.521 1.00 85.62 86 GLU A CA 1
ATOM 685 C C . GLU A 1 86 ? -9.292 16.754 7.395 1.00 85.62 86 GLU A C 1
ATOM 687 O O . GLU A 1 86 ? -10.367 16.311 7.816 1.00 85.62 86 GLU A O 1
ATOM 692 N N . ILE A 1 87 ? -8.125 16.180 7.706 1.00 87.19 87 ILE A N 1
ATOM 693 C CA . ILE A 1 87 ? -8.030 15.039 8.623 1.00 87.19 87 ILE A CA 1
ATOM 694 C C . ILE A 1 87 ? -8.484 15.455 10.024 1.00 87.19 87 ILE A C 1
ATOM 696 O O . ILE A 1 87 ? -9.280 14.744 10.641 1.00 87.19 87 ILE A O 1
ATOM 700 N N . GLN A 1 88 ? -8.024 16.608 10.515 1.00 88.00 88 GLN A N 1
ATOM 701 C CA . GLN A 1 88 ? -8.387 17.100 11.841 1.00 88.00 88 GLN A CA 1
ATOM 702 C C . GLN A 1 88 ? -9.887 17.409 11.938 1.00 88.00 88 GLN A C 1
ATOM 704 O O . GLN A 1 88 ? -10.546 16.964 12.877 1.00 88.00 88 GLN A O 1
ATOM 709 N N . ALA A 1 89 ? -10.455 18.081 10.934 1.00 90.19 89 ALA A N 1
ATOM 710 C CA . ALA A 1 89 ? -11.885 18.367 10.880 1.00 90.19 89 A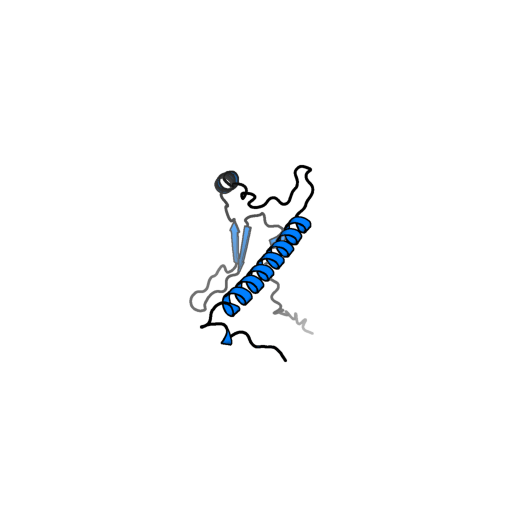LA A CA 1
ATOM 711 C C . ALA A 1 89 ? -12.730 17.082 10.871 1.00 90.19 89 ALA A C 1
ATOM 713 O O . ALA A 1 89 ? -13.740 16.996 11.572 1.00 90.19 89 ALA A O 1
ATOM 714 N N . ASN A 1 90 ? -12.305 16.056 10.124 1.00 90.12 90 ASN A N 1
ATOM 715 C CA . ASN A 1 90 ? -12.975 14.756 10.135 1.00 90.12 90 ASN A CA 1
ATOM 716 C C . ASN A 1 90 ? -12.865 14.055 11.489 1.00 90.12 90 ASN A C 1
ATOM 718 O O . ASN A 1 90 ? -13.855 13.498 11.962 1.00 90.12 90 ASN A O 1
ATOM 722 N N . TYR A 1 91 ? -11.694 14.094 12.123 1.00 92.94 91 TYR A N 1
ATOM 723 C CA . TYR A 1 91 ? -11.504 13.536 13.458 1.00 92.94 91 TYR A CA 1
ATOM 724 C C . TYR A 1 91 ? -12.448 14.188 14.475 1.00 92.94 91 TYR A C 1
ATOM 726 O O . TYR A 1 91 ? -13.150 13.487 15.207 1.00 92.94 91 TYR A O 1
ATOM 734 N N . ASP A 1 92 ? -12.511 15.520 14.489 1.00 93.75 92 ASP A N 1
ATOM 735 C CA . ASP A 1 92 ? -13.356 16.261 15.424 1.00 93.75 92 ASP A CA 1
ATOM 736 C C . ASP A 1 92 ? -14.844 16.018 15.159 1.00 93.75 92 ASP A C 1
ATOM 738 O O . ASP A 1 92 ? -15.603 15.800 16.107 1.00 93.75 92 ASP A O 1
ATOM 742 N N . ARG A 1 93 ? -15.252 15.955 13.885 1.00 94.69 93 ARG A N 1
ATOM 743 C CA . ARG A 1 93 ? -16.621 15.604 13.489 1.00 94.69 93 ARG A CA 1
ATOM 744 C C . ARG A 1 93 ? -17.011 14.211 13.979 1.00 94.69 93 ARG A C 1
ATOM 746 O O . ARG A 1 93 ? -18.015 14.079 14.669 1.00 94.69 93 ARG A O 1
ATOM 753 N N . ILE A 1 94 ? -16.201 13.189 13.692 1.00 94.56 94 ILE A N 1
ATOM 754 C CA . ILE A 1 94 ? -16.474 11.808 14.127 1.00 94.56 94 ILE A CA 1
ATOM 755 C C . ILE A 1 94 ? -16.546 11.741 15.653 1.00 94.56 94 ILE A C 1
ATOM 757 O O . ILE A 1 94 ? -17.423 11.091 16.215 1.00 94.56 94 ILE A O 1
ATOM 761 N N . ARG A 1 95 ? -15.649 12.440 16.353 1.00 94.69 95 ARG A N 1
ATOM 762 C CA . ARG A 1 95 ? -15.649 12.467 17.816 1.00 94.69 95 ARG A CA 1
ATOM 763 C C . ARG A 1 95 ? -16.919 13.103 18.386 1.00 94.69 95 ARG A C 1
ATOM 765 O O . ARG A 1 95 ? -17.417 12.629 19.407 1.00 94.69 95 ARG A O 1
ATOM 772 N N . GLN A 1 96 ? -17.423 14.166 17.764 1.00 94.75 96 GLN A N 1
ATOM 773 C CA . GLN A 1 96 ? -18.687 14.796 18.149 1.00 94.75 96 GLN A CA 1
ATOM 774 C C . GLN A 1 96 ? -19.881 13.886 17.852 1.00 94.75 96 GLN A C 1
ATOM 776 O O . GLN A 1 96 ? -20.695 13.666 18.744 1.00 94.75 96 GLN A O 1
ATOM 781 N N . GLU A 1 97 ? -19.939 13.294 16.658 1.00 94.88 97 GLU A N 1
ATOM 782 C CA . GLU A 1 97 ? -20.994 12.350 16.263 1.00 94.88 97 GLU A CA 1
ATOM 783 C C . GLU A 1 97 ? -21.055 11.152 17.217 1.00 94.88 97 GLU A C 1
ATOM 785 O O . GLU A 1 97 ? -22.128 10.787 17.686 1.00 94.88 97 GLU A O 1
ATOM 790 N N . VAL A 1 98 ? -19.907 10.578 17.590 1.00 95.06 98 VAL A N 1
ATOM 791 C CA . VAL A 1 98 ? -19.851 9.465 18.550 1.00 95.06 98 VAL A CA 1
ATOM 792 C C . VAL A 1 98 ? -20.352 9.885 19.931 1.00 95.06 98 VAL A C 1
ATOM 794 O O . VAL A 1 98 ? -21.082 9.124 20.560 1.00 95.06 98 VAL A O 1
ATOM 797 N N . ARG A 1 99 ? -19.995 11.082 20.417 1.00 93.38 99 ARG A N 1
ATOM 798 C CA . ARG A 1 99 ? -20.522 11.588 21.697 1.00 93.38 99 ARG A CA 1
ATOM 799 C C . ARG A 1 99 ? -22.035 11.736 21.656 1.00 93.38 99 ARG A C 1
ATOM 801 O O . ARG A 1 99 ? -22.698 11.278 22.577 1.00 93.38 99 ARG A O 1
ATOM 808 N N . GLN A 1 100 ? -22.556 12.313 20.578 1.00 94.44 100 GLN A N 1
ATOM 809 C CA . GLN A 1 100 ? -23.989 12.480 20.393 1.00 94.44 100 GLN A CA 1
ATOM 810 C C . GLN A 1 100 ? -24.706 11.128 20.351 1.00 94.44 100 GLN A C 1
ATOM 812 O O . GLN A 1 100 ? -25.677 10.940 21.070 1.00 94.44 100 GLN A O 1
ATOM 817 N N . ILE A 1 101 ? -24.176 10.154 19.603 1.00 94.25 101 ILE A N 1
ATOM 818 C CA . ILE A 1 101 ? -24.720 8.790 19.572 1.00 94.25 101 ILE A CA 1
ATOM 819 C C . ILE A 1 101 ? -24.758 8.195 20.981 1.00 94.25 101 ILE A C 1
ATOM 821 O O . ILE A 1 101 ? -25.762 7.609 21.363 1.00 94.25 101 ILE A O 1
ATOM 825 N N . VAL A 1 102 ? -23.694 8.347 21.774 1.00 91.75 102 VAL A N 1
ATOM 826 C CA . VAL A 1 102 ? -23.666 7.837 23.153 1.00 91.75 102 VAL A CA 1
ATOM 827 C C . VAL A 1 102 ? -24.719 8.524 24.027 1.00 91.75 102 VAL A C 1
ATOM 829 O O . VAL A 1 102 ? -25.421 7.841 24.767 1.00 91.75 102 VAL A O 1
ATOM 832 N N . GLU A 1 103 ? -24.855 9.847 23.952 1.00 91.44 103 GLU A N 1
ATOM 833 C CA . GLU A 1 103 ? -25.845 10.608 24.727 1.00 91.44 103 GLU A CA 1
ATOM 834 C C . GLU A 1 103 ? -27.287 10.254 24.344 1.00 91.44 103 GL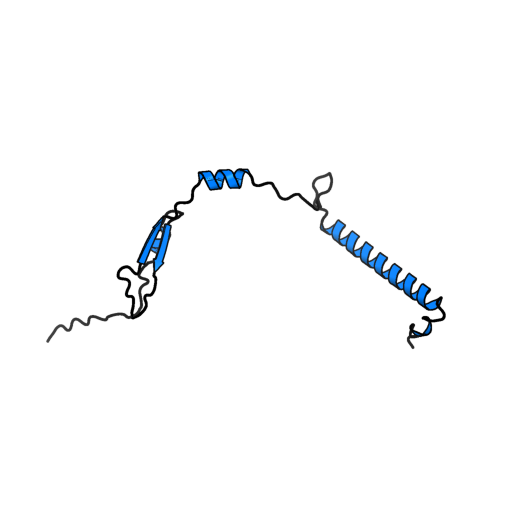U A C 1
ATOM 836 O O . GLU A 1 103 ? -28.122 10.007 25.224 1.00 91.44 103 GLU A O 1
ATOM 841 N N . ASP A 1 104 ? -27.564 10.176 23.044 1.00 91.94 104 ASP A N 1
ATOM 842 C CA . ASP A 1 104 ? -28.858 9.770 22.503 1.00 91.94 104 ASP A CA 1
ATOM 843 C C . ASP A 1 104 ? -29.197 8.349 22.959 1.00 91.94 104 ASP A C 1
ATOM 845 O O . ASP A 1 104 ? -30.321 8.084 23.388 1.00 91.94 104 ASP A O 1
ATOM 849 N N . GLU A 1 105 ? -28.212 7.450 22.963 1.00 89.62 105 GLU A N 1
ATOM 850 C CA . GLU A 1 105 ? -28.436 6.056 23.322 1.00 89.62 105 GLU A CA 1
ATOM 851 C C . GLU A 1 105 ? -28.576 5.832 24.824 1.00 89.62 105 GLU A C 1
ATOM 853 O O . GLU A 1 105 ? -29.430 5.056 25.254 1.00 89.62 105 GLU A O 1
ATOM 858 N N . ILE A 1 106 ? -27.843 6.587 25.645 1.00 87.06 106 ILE A N 1
ATOM 859 C CA . ILE A 1 106 ? -28.091 6.650 27.089 1.00 87.06 106 ILE A CA 1
ATOM 860 C C . ILE A 1 106 ? -29.506 7.177 27.346 1.00 87.06 106 ILE A C 1
ATOM 862 O O . ILE A 1 106 ? -30.227 6.619 28.172 1.00 87.06 106 ILE A O 1
ATOM 866 N N . THR A 1 107 ? -29.936 8.220 26.635 1.00 88.12 107 THR A N 1
ATOM 867 C CA . THR A 1 107 ? -31.284 8.788 26.780 1.00 88.12 107 THR A CA 1
ATOM 868 C C . THR A 1 107 ? -32.362 7.792 26.352 1.00 88.12 107 THR A C 1
ATOM 870 O O . THR A 1 107 ? -33.359 7.630 27.056 1.00 88.12 107 THR A O 1
ATOM 873 N N . ARG A 1 108 ? -32.151 7.064 25.248 1.00 89.94 108 ARG A N 1
ATOM 874 C CA . ARG A 1 108 ? -33.050 5.997 24.792 1.00 89.94 108 ARG A CA 1
ATOM 875 C C . ARG A 1 108 ? -33.171 4.891 25.835 1.00 89.94 108 ARG A C 1
ATOM 877 O O . ARG A 1 108 ? -34.284 4.504 26.167 1.00 89.94 108 ARG A O 1
ATOM 884 N N . ILE A 1 109 ? -32.045 4.426 26.380 1.00 87.44 109 ILE A N 1
ATOM 885 C CA . ILE A 1 109 ? -32.010 3.366 27.398 1.00 87.44 109 ILE A CA 1
ATOM 886 C C . ILE A 1 109 ? -32.695 3.818 28.698 1.00 87.44 109 ILE A C 1
ATOM 888 O O . ILE A 1 109 ? -33.415 3.025 29.295 1.00 87.44 109 ILE A O 1
ATOM 892 N N . LYS A 1 110 ? -32.543 5.084 29.121 1.00 83.69 110 LYS A N 1
ATOM 893 C CA . LYS A 1 110 ? -33.266 5.639 30.287 1.00 83.69 110 LYS A CA 1
ATOM 894 C C . LYS A 1 110 ? -34.781 5.653 30.096 1.00 83.69 110 LYS A C 1
ATOM 896 O O . LYS A 1 110 ? -35.520 5.423 31.047 1.00 83.69 110 LYS A O 1
ATOM 901 N N . ASN A 1 111 ? -35.236 5.967 28.886 1.00 84.25 111 ASN A N 1
ATOM 902 C CA . ASN A 1 111 ? -36.659 6.100 28.578 1.00 84.25 111 ASN A CA 1
ATOM 903 C C . ASN A 1 111 ? -37.342 4.757 28.279 1.00 84.25 111 ASN A C 1
ATOM 905 O O . ASN A 1 111 ? -38.568 4.720 28.172 1.00 84.25 111 ASN A O 1
ATOM 909 N N . ASP A 1 112 ? -36.575 3.673 28.147 1.00 86.88 112 ASP A N 1
ATOM 910 C CA . ASP A 1 112 ? -37.084 2.323 27.930 1.00 86.88 112 ASP A CA 1
ATOM 911 C C . ASP A 1 112 ? -37.173 1.553 29.267 1.00 86.88 112 ASP A C 1
ATOM 913 O O . ASP A 1 112 ? -36.138 1.247 29.876 1.00 86.88 112 ASP A O 1
ATOM 917 N N . PRO A 1 113 ? -38.389 1.212 29.743 1.00 79.88 113 PRO A N 1
ATOM 918 C CA . PRO A 1 113 ? -38.590 0.497 31.002 1.00 79.88 113 PRO A CA 1
ATOM 919 C C . PRO A 1 113 ? -37.867 -0.854 31.078 1.00 79.88 113 PRO A C 1
ATOM 921 O O . PRO A 1 113 ? -37.519 -1.289 32.176 1.00 79.88 113 PRO A O 1
ATOM 924 N N . GLU A 1 114 ? -37.635 -1.523 29.943 1.00 81.81 114 GLU A N 1
ATOM 925 C CA . GLU A 1 114 ? -36.967 -2.827 29.911 1.00 81.81 114 GLU A CA 1
ATOM 926 C C . GLU A 1 114 ? -35.442 -2.703 29.987 1.00 81.81 114 GLU A C 1
ATOM 928 O O . GLU A 1 114 ? -34.783 -3.614 30.485 1.00 81.81 114 GLU A O 1
ATOM 933 N N . LEU A 1 115 ? -34.864 -1.577 29.555 1.00 79.69 115 LEU A N 1
ATOM 934 C CA . LEU A 1 115 ? -33.410 -1.395 29.432 1.00 79.69 115 LEU A CA 1
ATOM 935 C C . LEU A 1 115 ? -32.812 -0.454 30.488 1.00 79.69 115 LEU A C 1
ATOM 937 O O . LEU A 1 115 ? -31.602 -0.497 30.714 1.00 79.69 115 LEU A O 1
ATOM 941 N N . CYS A 1 116 ? -33.627 0.346 31.182 1.00 74.25 116 CYS A N 1
ATOM 942 C CA . CYS A 1 116 ? -33.168 1.345 32.155 1.00 74.25 116 CYS A CA 1
ATOM 943 C C . CYS A 1 116 ? -32.268 0.768 33.269 1.00 74.25 116 CYS A C 1
ATOM 945 O O . CYS A 1 116 ? -31.370 1.452 33.756 1.00 74.25 116 CYS A O 1
ATOM 947 N N . HIS A 1 117 ? -32.456 -0.502 33.641 1.00 80.25 117 HIS A N 1
ATOM 948 C CA . HIS A 1 117 ? -31.657 -1.189 34.664 1.00 80.25 117 HIS A CA 1
ATOM 949 C C . HIS A 1 117 ? -30.190 -1.454 34.257 1.00 80.25 117 HIS A C 1
ATOM 951 O O . HIS A 1 117 ? -29.384 -1.855 35.096 1.00 80.25 117 HIS A O 1
ATOM 957 N N . LEU A 1 118 ? -29.833 -1.263 32.980 1.00 81.75 118 LEU A N 1
ATOM 958 C CA . LEU A 1 118 ? -28.474 -1.460 32.458 1.00 81.75 118 LEU A CA 1
ATOM 959 C C . LEU A 1 118 ? -27.559 -0.249 32.682 1.00 81.75 118 LEU A C 1
ATOM 961 O O . LEU A 1 118 ? -26.336 -0.379 32.585 1.00 81.75 118 LEU A O 1
ATOM 965 N N . ILE A 1 119 ? -28.127 0.921 32.981 1.00 79.88 119 ILE A N 1
ATOM 966 C CA . ILE A 1 119 ? -27.356 2.116 33.323 1.00 79.88 119 ILE A CA 1
ATOM 967 C C . ILE A 1 119 ? -26.963 1.992 34.790 1.00 79.88 119 ILE A C 1
ATOM 969 O O . ILE A 1 119 ? -27.797 2.113 35.683 1.00 79.88 119 ILE A O 1
ATOM 973 N N . LYS A 1 120 ? -25.682 1.721 35.037 1.00 75.19 120 LYS A N 1
ATOM 974 C CA . LYS A 1 120 ? -25.128 1.734 36.390 1.00 75.19 120 LYS A CA 1
ATOM 975 C C . LYS A 1 120 ? -25.043 3.185 36.856 1.00 75.19 120 LYS A C 1
ATOM 977 O O . LYS A 1 120 ? -24.407 3.996 36.187 1.00 75.19 120 LYS A O 1
ATOM 982 N N . GLU A 1 121 ? -25.681 3.507 37.974 1.00 63.84 121 GLU A N 1
ATOM 983 C CA . GLU A 1 121 ? -25.370 4.732 38.709 1.00 63.84 121 GLU A CA 1
ATOM 984 C C . GLU A 1 121 ? -23.953 4.557 39.272 1.00 63.84 121 GLU A C 1
ATOM 986 O O . GLU A 1 121 ? -23.703 3.641 40.056 1.00 63.84 121 GLU A O 1
ATOM 991 N N . GLU A 1 122 ? -22.996 5.343 38.777 1.00 58.28 122 GLU A N 1
ATOM 992 C CA . GLU A 1 122 ? -21.667 5.416 39.386 1.00 58.28 122 GLU A CA 1
ATOM 993 C C . GLU A 1 122 ? -21.807 6.139 40.739 1.00 58.28 122 GLU A C 1
ATOM 995 O O . GLU A 1 122 ? -22.293 7.271 40.772 1.00 58.28 122 GLU A O 1
ATOM 1000 N N . GLU A 1 123 ? -21.439 5.462 41.838 1.00 38.50 123 GLU A N 1
ATOM 1001 C CA . GLU A 1 123 ? -21.182 6.083 43.154 1.00 38.50 123 GLU A CA 1
ATOM 1002 C C . GLU A 1 123 ? -19.972 7.027 43.106 1.00 38.50 123 GLU A C 1
ATOM 1004 O O . GLU A 1 123 ? -18.949 6.655 42.480 1.00 38.50 123 GLU A O 1
#

Foldseek 3Di:
DDDPPPPPPDPPPPPPDDVVNVVPDDPQWDWDFDDDDPVGDDPPRIDTDGRDDPPVVVCVVVVPDDPDDPPDDCADPVRDRNPVVVVVVVVVVVVVVVVVVVVVVLVVQCVDPVRVVVDDDDD

Radius of gyration: 36.21 Å; chains: 1; bounding box: 107×67×71 Å

Organism: NCBI:txid671267

Sequence (123 aa):
NQREKSTSISTQMDSLIPASKISNLTQGMFVGAVADNFDERIEQKIFHCEIVVDNEKVKRETARYVKLPQIIDFTDKDGNDRMQEEIQANYDRIRQEVRQIVEDEITRIKNDPELCHLIKEEE

InterPro domains:
  IPR051539 Type IV secretion system coupling protein TraD/TraG/VirD4-like [PTHR37937] (4-108)

pLDDT: mean 73.71, std 14.14, range [38.5, 95.06]

Secondary structure (DSSP, 8-state):
-----------S---SS-HHHHTTPPTTEEEEE-PPBTTB--S--EEEEE----HHHHHHHHTTPPPPP-S---B-TTS-B-HHHHHHHHHHHHHHHHHHHHHHHHHHHHH-TTTGGGS----